Protein AF-Q3YN47-F1 (afdb_monomer)

pLDDT: mean 75.2, std 10.5, range [46.72, 88.94]

Solvent-accessible surface area (backbone atoms only — not comparable to full-atom values): 7212 Å² total; per-residue (Å²): 116,72,66,58,57,52,47,64,76,66,53,68,48,75,75,52,50,56,53,50,50,54,52,50,54,52,51,52,51,51,51,51,51,54,50,50,55,50,50,54,43,54,52,38,67,75,34,54,67,61,41,50,52,52,47,49,52,35,69,75,67,33,59,68,55,53,52,51,51,51,50,50,52,51,44,51,52,47,51,52,49,51,51,55,49,35,74,76,52,42,85,66,36,76,79,33,68,68,51,50,48,50,53,51,49,47,50,51,51,51,46,41,58,74,74,41,40,66,61,56,50,53,50,47,40,64,63,70,72,106

Organism: Bacillus thuringiensis subsp. kurstaki (NCBI:txid29339)

Foldseek 3Di:
DVVVVVCVVPPPDPVNVVVVVVVVVVVVVVVVVVVVLVVLQVVCVVVVVVLVVVVVCCVVCPVLNVLVVVLVVLLVVLVVVLVVQCVVPPPVCVPPPVNVVSVVVNVVSCCCSPVPVVVVSVVCCVRRVD

Mean predicted aligned error: 13.12 Å

Structure (mmCIF, N/CA/C/O backbone):
data_AF-Q3YN47-F1
#
_entry.id   AF-Q3YN47-F1
#
loop_
_atom_site.group_PDB
_atom_site.id
_atom_site.type_symbol
_atom_site.label_atom_id
_atom_site.label_alt_id
_atom_site.label_comp_id
_atom_site.label_asym_id
_atom_site.label_entity_id
_atom_site.label_seq_id
_atom_site.pdbx_PDB_ins_code
_atom_site.Cartn_x
_atom_site.Cartn_y
_atom_site.Cartn_z
_atom_site.occupancy
_atom_site.B_iso_or_equiv
_atom_site.auth_seq_id
_atom_site.auth_comp_id
_atom_site.auth_asym_id
_atom_site.auth_atom_id
_atom_site.pdbx_PDB_model_num
ATOM 1 N N . MET A 1 1 ? -5.596 54.282 20.961 1.00 46.72 1 MET A N 1
ATOM 2 C CA . MET A 1 1 ? -6.586 54.304 19.856 1.00 46.72 1 MET A CA 1
ATOM 3 C C . MET A 1 1 ? -6.081 53.709 18.535 1.00 46.72 1 MET A C 1
ATOM 5 O O . MET A 1 1 ? -6.839 52.977 17.911 1.00 46.72 1 MET A O 1
ATOM 9 N N . LEU A 1 2 ? -4.841 53.964 18.083 1.00 48.16 2 LEU A N 1
ATOM 10 C CA . LEU A 1 2 ? -4.330 53.381 16.822 1.00 48.16 2 LEU A CA 1
ATOM 11 C C . LEU A 1 2 ? -4.095 51.854 16.890 1.00 48.16 2 LEU A C 1
ATOM 13 O O . LEU A 1 2 ? -4.289 51.153 15.898 1.00 48.16 2 LEU A O 1
ATOM 17 N N . SER A 1 3 ? -3.733 51.331 18.067 1.00 56.59 3 SER A N 1
ATOM 18 C CA . SER A 1 3 ? -3.451 49.903 18.281 1.00 56.59 3 SER A CA 1
ATOM 19 C C . SER A 1 3 ? -4.691 49.008 18.163 1.00 56.59 3 SER A C 1
ATOM 21 O O . SER A 1 3 ? -4.597 47.907 17.629 1.00 56.59 3 SER A O 1
ATOM 23 N N . GLU A 1 4 ? -5.870 49.480 18.581 1.00 54.31 4 GLU A N 1
ATOM 24 C CA . GLU A 1 4 ? -7.124 48.716 18.486 1.00 54.31 4 GLU A CA 1
ATOM 25 C C . GLU A 1 4 ? -7.654 48.628 17.053 1.00 54.31 4 GLU A C 1
ATOM 27 O O . GLU A 1 4 ? -8.151 47.579 16.647 1.00 54.31 4 GLU A O 1
ATOM 32 N N . ARG A 1 5 ? -7.494 49.690 16.249 1.00 54.97 5 ARG A N 1
ATOM 33 C CA . ARG A 1 5 ? -7.880 49.674 14.826 1.00 54.97 5 ARG A CA 1
ATOM 34 C C . ARG A 1 5 ? -6.989 48.743 14.002 1.00 54.97 5 ARG A C 1
ATOM 36 O O . ARG A 1 5 ? -7.494 48.053 13.120 1.00 54.97 5 ARG A O 1
ATOM 43 N N . LEU A 1 6 ? -5.692 48.678 14.314 1.00 53.47 6 LEU A N 1
ATOM 44 C CA . LEU A 1 6 ? -4.771 47.722 13.692 1.00 53.47 6 LEU A CA 1
ATOM 45 C C . LEU A 1 6 ? -5.080 46.284 14.121 1.00 53.47 6 LEU A C 1
ATOM 47 O O . LEU A 1 6 ? -5.143 45.405 13.265 1.00 53.47 6 LEU A O 1
ATOM 51 N N . LYS A 1 7 ? -5.388 46.052 15.405 1.00 52.12 7 LYS A N 1
ATOM 52 C CA . LYS A 1 7 ? -5.863 44.744 15.879 1.00 52.12 7 LYS A CA 1
ATOM 53 C C . LYS A 1 7 ? -7.115 44.303 15.120 1.00 52.12 7 LYS A C 1
ATOM 55 O O . LYS A 1 7 ? -7.141 43.193 14.623 1.00 52.12 7 LYS A O 1
ATOM 60 N N . LYS A 1 8 ? -8.113 45.172 14.941 1.00 53.09 8 LYS A N 1
ATOM 61 C CA . LYS A 1 8 ? -9.365 44.827 14.241 1.00 53.09 8 LYS A CA 1
ATOM 62 C C . LYS A 1 8 ? -9.191 44.575 12.735 1.00 53.09 8 LYS A C 1
ATOM 64 O O . LYS A 1 8 ? -9.929 43.773 12.180 1.00 53.09 8 LYS A O 1
ATOM 69 N N . LYS A 1 9 ? -8.218 45.227 12.080 1.00 52.03 9 LYS A N 1
ATOM 70 C CA . LYS A 1 9 ? -7.935 45.057 10.639 1.00 52.03 9 LYS A CA 1
ATOM 71 C C . LYS A 1 9 ? -7.132 43.784 10.328 1.00 52.03 9 LYS A C 1
ATOM 73 O O . LYS A 1 9 ? -7.253 43.256 9.229 1.00 52.03 9 LYS A O 1
ATOM 78 N N . TYR A 1 10 ? -6.347 43.296 11.293 1.00 52.34 10 TYR A N 1
ATOM 79 C CA . TYR A 1 10 ? -5.530 42.078 11.178 1.00 52.34 10 TYR A CA 1
ATOM 80 C C . TYR A 1 10 ? -6.021 40.909 12.044 1.00 52.34 10 TYR A C 1
ATOM 82 O O . TYR A 1 10 ? -5.417 39.836 12.017 1.00 52.34 10 TYR A O 1
ATOM 90 N N . PHE A 1 11 ? -7.111 41.074 12.802 1.00 49.75 11 PHE A N 1
ATOM 91 C CA . PHE A 1 11 ? -7.802 39.961 13.444 1.00 49.75 11 PHE A CA 1
ATOM 92 C C . PHE A 1 11 ? -8.512 39.164 12.353 1.00 49.75 11 PHE A C 1
ATOM 94 O O . PHE A 1 11 ? -9.683 39.357 12.045 1.00 49.75 11 PHE A O 1
ATOM 101 N N . ILE A 1 12 ? -7.736 38.264 11.755 1.00 53.62 12 ILE A N 1
ATOM 102 C CA . ILE A 1 12 ? -8.200 37.021 11.161 1.00 53.62 12 ILE A CA 1
ATOM 103 C C . ILE A 1 12 ? -9.161 36.425 12.195 1.00 53.62 12 ILE A C 1
ATOM 105 O O . ILE A 1 12 ? -8.711 35.955 13.246 1.00 53.62 12 ILE A O 1
ATOM 109 N N . GLY A 1 13 ? -10.469 36.572 11.950 1.00 50.25 13 GLY A N 1
ATOM 110 C CA . GLY A 1 13 ? -11.521 36.050 12.821 1.00 50.25 13 GLY A CA 1
ATOM 111 C C . GLY A 1 13 ? -11.252 34.582 13.133 1.00 50.25 13 GLY A C 1
ATOM 112 O O . GLY A 1 13 ? -10.606 33.898 12.336 1.00 50.25 13 GLY A O 1
ATOM 113 N N . GLU A 1 14 ? -11.689 34.099 14.295 1.00 53.94 14 GLU A N 1
ATOM 114 C CA . GLU A 1 14 ? -11.437 32.713 14.719 1.00 53.94 14 GLU A CA 1
ATOM 115 C C . GLU A 1 14 ? -11.821 31.688 13.632 1.00 53.94 14 GLU A C 1
ATOM 117 O O . GLU A 1 14 ? -11.086 30.726 13.424 1.00 53.94 14 GLU A O 1
ATOM 122 N N . GLU A 1 15 ? -12.829 31.985 12.806 1.00 51.94 15 GLU A N 1
ATOM 123 C CA . GLU A 1 15 ? -13.224 31.182 11.635 1.00 51.94 15 GLU A CA 1
ATOM 124 C C . GLU A 1 15 ? -12.166 31.087 10.512 1.00 51.94 15 GLU A C 1
ATOM 126 O O . GLU A 1 15 ? -12.046 30.057 9.841 1.00 51.94 15 GLU A O 1
ATOM 131 N N . ASN A 1 16 ? -11.349 32.126 10.299 1.00 54.75 16 ASN A N 1
ATOM 132 C CA . ASN A 1 16 ? -10.278 32.093 9.296 1.00 54.75 16 ASN A CA 1
ATOM 133 C C . ASN A 1 16 ? -9.011 31.389 9.808 1.00 54.75 16 ASN A C 1
ATOM 135 O O . ASN A 1 16 ? -8.204 30.912 9.009 1.00 54.75 16 ASN A O 1
ATOM 139 N N . LYS A 1 17 ? -8.806 31.310 11.129 1.00 58.66 17 LYS A N 1
ATOM 140 C CA . LYS A 1 17 ? -7.657 30.589 11.699 1.00 58.66 17 LYS A CA 1
ATOM 141 C C . LYS A 1 17 ? -7.800 29.086 11.521 1.00 58.66 17 LYS A C 1
ATOM 143 O O . LYS A 1 17 ? -6.820 28.441 11.153 1.00 58.66 17 LYS A O 1
ATOM 148 N N . ASP A 1 18 ? -8.999 28.547 11.716 1.00 60.56 18 ASP A N 1
ATOM 149 C CA . ASP A 1 18 ? -9.261 27.118 11.538 1.00 60.56 18 ASP A CA 1
ATOM 150 C C . ASP A 1 18 ? -9.161 26.691 10.073 1.00 60.56 18 ASP A C 1
ATOM 152 O O . ASP A 1 18 ? -8.558 25.660 9.762 1.00 60.56 18 ASP A O 1
ATOM 156 N N . SER A 1 19 ? -9.655 27.510 9.144 1.00 60.72 19 SER A N 1
ATOM 157 C CA . SER A 1 19 ? -9.500 27.248 7.709 1.00 60.72 19 SER A CA 1
ATOM 158 C C . SER A 1 19 ? -8.041 27.370 7.246 1.00 60.72 19 SER A C 1
ATOM 160 O O . SER A 1 19 ? -7.568 26.499 6.510 1.00 60.72 19 SER A O 1
ATOM 162 N N . LEU A 1 20 ? -7.272 28.348 7.744 1.00 65.69 20 LEU A N 1
ATOM 163 C CA . LEU A 1 20 ? -5.823 28.431 7.503 1.00 65.69 20 LEU A CA 1
ATOM 164 C C . LEU A 1 20 ? -5.053 27.243 8.106 1.00 65.69 20 LEU A C 1
ATOM 166 O O . LEU A 1 20 ? -4.160 26.699 7.455 1.00 65.69 20 LEU A O 1
ATOM 170 N N . LEU A 1 21 ? -5.418 26.783 9.306 1.00 69.06 21 LEU A N 1
ATOM 171 C CA . LEU A 1 21 ? -4.842 25.590 9.942 1.00 69.06 21 LEU A CA 1
ATOM 172 C C . LEU A 1 21 ? -5.137 24.312 9.148 1.00 69.06 21 LEU A C 1
ATOM 174 O O . LEU A 1 21 ? -4.265 23.450 9.012 1.00 69.06 21 LEU A O 1
ATOM 178 N N . LEU A 1 22 ? -6.347 24.182 8.599 1.00 71.19 22 LEU A N 1
ATOM 179 C CA . LEU A 1 22 ? -6.728 23.060 7.740 1.00 71.19 22 LEU A CA 1
ATOM 180 C C . LEU A 1 22 ? -5.929 23.049 6.432 1.00 71.19 22 LEU A C 1
ATOM 182 O O . LEU A 1 22 ? -5.453 21.987 6.020 1.00 71.19 22 LEU A O 1
ATOM 186 N N . ILE A 1 23 ? -5.734 24.211 5.805 1.00 73.25 23 ILE A N 1
ATOM 187 C CA . ILE A 1 23 ? -4.904 24.353 4.601 1.00 73.25 23 ILE A CA 1
ATOM 188 C C . ILE A 1 23 ? -3.440 24.031 4.924 1.00 73.25 23 ILE A C 1
ATOM 190 O O . ILE A 1 23 ? -2.825 23.220 4.230 1.00 73.25 23 ILE A O 1
ATOM 194 N N . GLY A 1 24 ? -2.906 24.566 6.025 1.00 71.62 24 GLY A N 1
ATOM 195 C CA . GLY A 1 24 ? -1.550 24.277 6.493 1.00 71.62 24 GLY A CA 1
ATOM 196 C C . GLY A 1 24 ? -1.314 22.783 6.728 1.00 71.62 24 GLY A C 1
ATOM 197 O O . GLY A 1 24 ? -0.321 22.234 6.255 1.00 71.62 24 GLY A O 1
ATOM 198 N N . LYS A 1 25 ? -2.264 22.078 7.360 1.00 76.50 25 LYS A N 1
ATOM 199 C CA . LYS A 1 25 ? -2.201 20.614 7.534 1.00 76.50 25 LYS A CA 1
ATOM 200 C C . LYS A 1 25 ? -2.184 19.856 6.204 1.00 76.50 25 LYS A C 1
ATOM 202 O O . LYS A 1 25 ? -1.495 18.841 6.103 1.00 76.50 25 LYS A O 1
ATOM 207 N N . ARG A 1 26 ? -2.924 20.312 5.186 1.00 74.19 26 ARG A N 1
ATOM 208 C CA . ARG A 1 26 ? -2.912 19.694 3.845 1.00 74.19 26 ARG A CA 1
ATOM 209 C C . ARG A 1 26 ? -1.566 19.891 3.149 1.00 74.19 26 ARG A C 1
ATOM 211 O O . ARG A 1 26 ? -1.029 18.930 2.606 1.00 74.19 26 ARG A O 1
ATOM 218 N N . ILE A 1 27 ? -0.996 21.093 3.228 1.00 78.25 27 ILE A N 1
ATOM 219 C CA . ILE A 1 27 ? 0.324 21.400 2.660 1.00 78.25 27 ILE A CA 1
ATOM 220 C C . ILE A 1 27 ? 1.414 20.589 3.365 1.00 78.25 27 ILE A C 1
ATOM 222 O O . ILE A 1 27 ? 2.251 19.985 2.701 1.00 78.25 27 ILE A O 1
ATOM 226 N N . LEU A 1 28 ? 1.371 20.492 4.697 1.00 77.94 28 LEU A N 1
ATOM 227 C CA . LEU A 1 28 ? 2.341 19.709 5.463 1.00 77.94 28 LEU A CA 1
ATOM 228 C C . LEU A 1 28 ? 2.319 18.226 5.061 1.00 77.94 28 LEU A C 1
ATOM 230 O O . LEU A 1 28 ? 3.374 17.623 4.885 1.00 77.94 28 LEU A O 1
ATOM 234 N N . LYS A 1 29 ? 1.124 17.651 4.852 1.00 76.38 29 LYS A N 1
ATOM 235 C CA . LYS A 1 29 ? 0.977 16.282 4.331 1.00 76.38 29 LYS A CA 1
ATOM 236 C C . LYS A 1 29 ? 1.609 16.129 2.949 1.00 76.38 29 LYS A C 1
ATOM 238 O O . LYS A 1 29 ? 2.326 15.159 2.727 1.00 76.38 29 LYS A O 1
ATOM 243 N N . ALA A 1 30 ? 1.380 17.082 2.045 1.00 73.81 30 ALA A N 1
ATOM 244 C CA . ALA A 1 30 ? 1.983 17.059 0.714 1.00 73.81 30 ALA A CA 1
ATOM 245 C C . ALA A 1 30 ? 3.518 17.133 0.784 1.00 73.81 30 ALA A C 1
ATOM 247 O O . ALA A 1 30 ? 4.197 16.335 0.143 1.00 73.81 30 ALA A O 1
ATOM 248 N N . ILE A 1 31 ? 4.070 18.018 1.621 1.00 80.62 31 ILE A N 1
ATOM 249 C CA . ILE A 1 31 ? 5.520 18.123 1.847 1.00 80.62 31 ILE A CA 1
ATOM 250 C C . ILE A 1 31 ? 6.082 16.802 2.379 1.00 80.62 31 ILE A C 1
ATOM 252 O O . ILE A 1 31 ? 7.123 16.350 1.908 1.00 80.62 31 ILE A O 1
ATOM 256 N N . PHE A 1 32 ? 5.387 16.155 3.318 1.00 80.31 32 PHE A N 1
ATOM 257 C CA . PHE A 1 32 ? 5.824 14.878 3.878 1.00 80.31 32 PHE A CA 1
ATOM 258 C C . PHE A 1 32 ? 5.887 13.776 2.814 1.00 80.31 32 PHE A C 1
ATOM 260 O O . PHE A 1 32 ? 6.867 13.038 2.758 1.00 80.31 32 PHE A O 1
ATOM 267 N N . ILE A 1 33 ? 4.888 13.707 1.928 1.00 79.06 33 ILE A N 1
ATOM 268 C CA . ILE A 1 33 ? 4.873 12.766 0.798 1.00 79.06 33 ILE A CA 1
ATOM 269 C C . ILE A 1 33 ? 6.049 13.048 -0.144 1.00 79.06 33 ILE A C 1
ATOM 271 O O . ILE A 1 33 ? 6.778 12.129 -0.508 1.00 79.06 33 ILE A O 1
ATOM 275 N N . VAL A 1 34 ? 6.286 14.315 -0.499 1.00 77.81 34 VAL A N 1
ATOM 276 C CA . VAL A 1 34 ? 7.400 14.702 -1.380 1.00 77.81 34 VAL A CA 1
ATOM 277 C C . VAL A 1 34 ? 8.752 14.341 -0.760 1.00 77.81 34 VAL A C 1
ATOM 279 O O . VAL A 1 34 ? 9.616 13.796 -1.447 1.00 77.81 34 VAL A O 1
ATOM 282 N N . LEU A 1 35 ? 8.940 14.610 0.535 1.00 78.81 35 LEU A N 1
ATOM 283 C CA . LEU A 1 35 ? 10.159 14.247 1.259 1.00 78.81 35 LE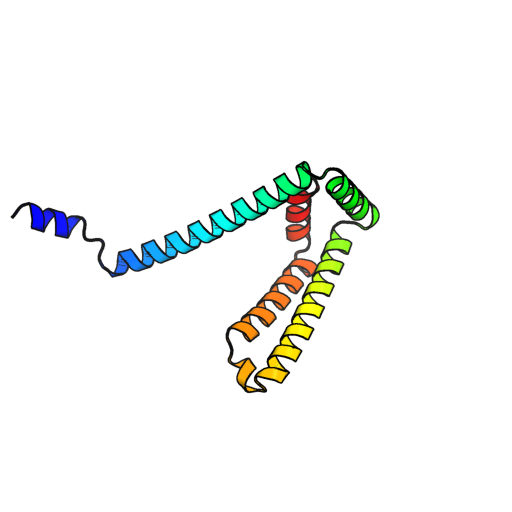U A CA 1
ATOM 284 C C . LEU A 1 35 ? 10.343 12.732 1.341 1.00 78.81 35 LEU A C 1
ATOM 286 O O . LEU A 1 35 ? 11.457 12.256 1.147 1.00 78.81 35 LEU A O 1
ATOM 290 N N . PHE A 1 36 ? 9.268 11.977 1.566 1.00 79.06 36 PHE A N 1
ATOM 291 C CA . PHE A 1 36 ? 9.308 10.518 1.601 1.00 79.06 36 PHE A CA 1
ATOM 292 C C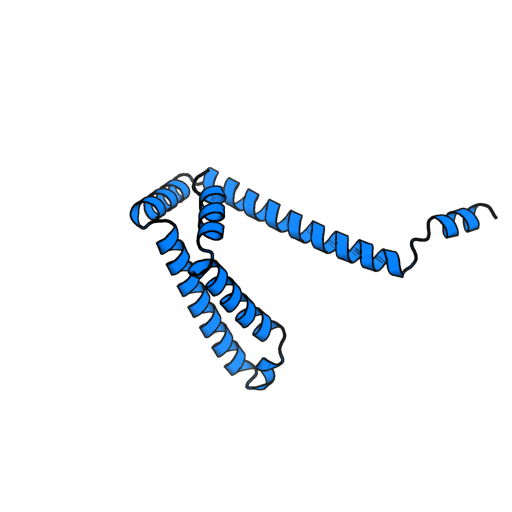 . PHE A 1 36 ? 9.734 9.928 0.251 1.00 79.06 36 PHE A C 1
ATOM 294 O O . PHE A 1 36 ? 10.659 9.119 0.196 1.00 79.06 36 PHE A O 1
ATOM 301 N N . VAL A 1 37 ? 9.138 10.398 -0.851 1.00 78.75 37 VAL A N 1
ATOM 302 C CA . VAL A 1 37 ? 9.511 9.980 -2.214 1.00 78.75 37 VAL A CA 1
ATOM 303 C C . VAL A 1 37 ? 10.966 10.346 -2.522 1.00 78.75 37 VAL A C 1
ATOM 305 O O . VAL A 1 37 ? 11.717 9.518 -3.038 1.00 78.75 37 VAL A O 1
ATOM 308 N N . LYS A 1 38 ? 11.409 11.558 -2.156 1.00 79.38 38 LYS A N 1
ATOM 309 C CA . LYS A 1 38 ? 12.820 11.957 -2.294 1.00 79.38 38 LYS A CA 1
ATOM 310 C C . LYS A 1 38 ? 13.755 11.072 -1.470 1.00 79.38 38 LYS A C 1
ATOM 312 O O . LYS A 1 38 ? 14.808 10.692 -1.972 1.00 79.38 38 LYS A O 1
ATOM 317 N N . GLY A 1 39 ? 13.381 10.744 -0.235 1.00 81.12 39 GLY A N 1
ATOM 318 C CA . GLY A 1 39 ? 14.157 9.877 0.650 1.00 81.12 39 GLY A CA 1
ATOM 319 C C . GLY A 1 39 ? 14.339 8.479 0.064 1.00 81.12 39 GLY A C 1
ATOM 320 O O . GLY A 1 39 ? 15.466 7.997 -0.015 1.00 81.12 39 GLY A O 1
ATOM 321 N N . LEU A 1 40 ? 13.254 7.880 -0.437 1.00 78.69 40 LEU A N 1
ATOM 322 C CA . LEU A 1 40 ? 13.290 6.614 -1.175 1.00 78.69 40 LEU A CA 1
ATOM 323 C C . LEU A 1 40 ? 14.237 6.680 -2.377 1.00 78.69 40 LEU A C 1
ATOM 325 O O . LEU A 1 40 ? 15.060 5.786 -2.562 1.00 78.69 40 LEU A O 1
ATOM 329 N N . ARG A 1 41 ? 14.180 7.765 -3.158 1.00 73.94 41 ARG A N 1
ATOM 330 C CA . ARG A 1 41 ? 15.060 7.947 -4.319 1.00 73.94 41 ARG A CA 1
ATOM 331 C C . ARG A 1 41 ? 16.535 8.017 -3.922 1.00 73.94 41 ARG A C 1
ATOM 333 O O . ARG A 1 41 ? 17.361 7.344 -4.527 1.00 73.94 41 ARG A O 1
ATOM 340 N N . VAL A 1 42 ? 16.870 8.796 -2.893 1.00 80.25 42 VAL A N 1
ATOM 341 C CA . VAL A 1 42 ? 18.250 8.902 -2.386 1.00 80.25 42 VAL A CA 1
ATOM 342 C C . VAL A 1 42 ? 18.736 7.561 -1.834 1.00 80.25 42 VAL A C 1
ATOM 344 O O . VAL A 1 42 ? 19.879 7.180 -2.076 1.00 80.25 42 VAL A O 1
ATOM 347 N N . PHE A 1 43 ? 17.874 6.821 -1.137 1.00 78.62 43 PHE A N 1
ATOM 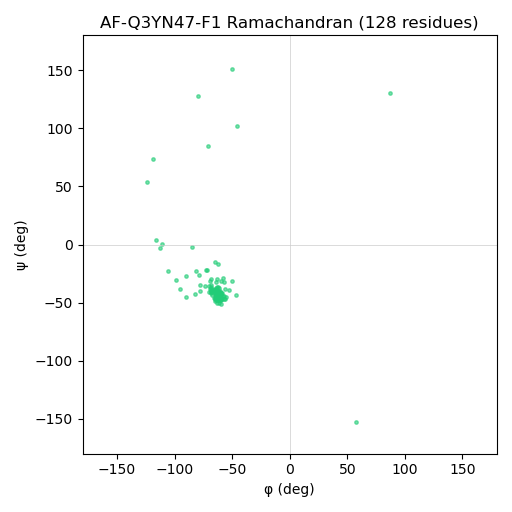348 C CA . PHE A 1 43 ? 18.195 5.490 -0.627 1.00 78.62 43 PHE A CA 1
ATOM 349 C C . PHE A 1 43 ? 18.511 4.492 -1.751 1.00 78.62 43 PHE A C 1
ATOM 351 O O . PHE A 1 43 ? 19.486 3.749 -1.643 1.00 78.62 43 PHE A O 1
ATOM 358 N N . LEU A 1 44 ? 17.730 4.510 -2.836 1.00 69.31 44 LEU A N 1
ATOM 359 C CA . LEU A 1 44 ? 17.957 3.675 -4.019 1.00 69.31 44 LEU A CA 1
ATOM 360 C C . LEU A 1 44 ? 19.238 4.065 -4.768 1.00 69.31 44 LEU A C 1
ATOM 362 O O . LEU A 1 44 ? 19.981 3.186 -5.185 1.00 69.31 44 LEU A O 1
ATOM 366 N N . ILE A 1 45 ? 19.535 5.363 -4.901 1.00 72.69 45 ILE A N 1
ATOM 367 C CA . ILE A 1 45 ? 20.785 5.838 -5.524 1.00 72.69 45 ILE A CA 1
ATOM 368 C C . ILE A 1 45 ? 22.005 5.405 -4.703 1.00 72.69 45 ILE A C 1
ATOM 370 O O . ILE A 1 45 ? 23.022 5.020 -5.265 1.00 72.69 45 ILE A O 1
ATOM 374 N N . LYS A 1 46 ? 21.910 5.444 -3.369 1.00 76.94 46 LYS A N 1
ATOM 375 C CA . LYS A 1 46 ? 23.010 5.045 -2.483 1.00 76.94 46 LYS A CA 1
ATOM 376 C C . LYS A 1 46 ? 23.249 3.528 -2.468 1.00 76.94 46 LYS A C 1
ATOM 378 O O . LYS A 1 46 ? 24.342 3.100 -2.116 1.00 76.94 46 LYS A O 1
ATOM 383 N N . ASN A 1 47 ? 22.247 2.727 -2.836 1.00 78.19 47 ASN A N 1
ATOM 384 C CA . ASN A 1 47 ? 22.314 1.267 -2.869 1.00 78.19 47 ASN A CA 1
ATOM 385 C C . ASN A 1 47 ? 22.082 0.748 -4.294 1.00 78.19 47 ASN A C 1
ATOM 387 O O . ASN A 1 47 ? 21.027 0.187 -4.598 1.00 78.19 47 ASN A O 1
ATOM 391 N N . GLU A 1 48 ? 23.082 0.912 -5.162 1.00 71.12 48 GLU A N 1
ATOM 392 C CA . GLU A 1 48 ? 22.999 0.511 -6.574 1.00 71.12 48 GLU A CA 1
ATOM 393 C C . GLU A 1 48 ? 22.660 -0.973 -6.771 1.00 71.12 48 GLU A C 1
ATOM 395 O O . GLU A 1 48 ? 21.923 -1.299 -7.697 1.00 71.12 48 GLU A O 1
ATOM 400 N N . ASN A 1 49 ? 23.096 -1.861 -5.869 1.00 74.62 49 ASN A N 1
ATOM 401 C CA . ASN A 1 49 ? 22.730 -3.281 -5.918 1.00 74.62 49 ASN A CA 1
ATOM 402 C C . ASN A 1 49 ? 21.211 -3.480 -5.812 1.00 74.62 49 ASN A C 1
ATOM 404 O O . ASN A 1 49 ? 20.617 -4.137 -6.656 1.00 74.62 49 ASN A O 1
ATOM 408 N N . ILE A 1 50 ? 20.561 -2.819 -4.848 1.00 72.38 50 ILE A N 1
ATOM 409 C CA . ILE A 1 50 ? 19.104 -2.899 -4.661 1.00 72.38 50 ILE A CA 1
ATOM 410 C C . ILE A 1 50 ? 18.377 -2.288 -5.864 1.00 72.38 50 ILE A C 1
ATOM 412 O O . ILE A 1 50 ? 17.357 -2.810 -6.306 1.00 72.38 50 ILE A O 1
ATOM 416 N N . LYS A 1 51 ? 18.901 -1.190 -6.422 1.00 72.81 51 LYS A N 1
ATOM 417 C CA . LYS A 1 51 ? 18.343 -0.577 -7.633 1.00 72.81 51 LYS A CA 1
ATOM 418 C C . LYS A 1 51 ? 18.408 -1.536 -8.825 1.00 72.81 51 LYS A C 1
ATOM 420 O O . LYS A 1 51 ? 17.417 -1.665 -9.541 1.00 72.81 51 LYS A O 1
ATOM 425 N N . ASN A 1 52 ? 19.543 -2.202 -9.026 1.00 73.81 52 ASN A N 1
ATOM 426 C CA . ASN A 1 52 ? 19.737 -3.148 -10.121 1.00 73.81 52 ASN A CA 1
ATOM 427 C C . ASN A 1 52 ? 18.882 -4.405 -9.943 1.00 73.81 52 ASN A C 1
ATOM 429 O O . ASN A 1 52 ? 18.248 -4.822 -10.907 1.00 73.81 52 ASN A O 1
ATOM 433 N N . ASP A 1 53 ? 18.771 -4.936 -8.724 1.00 76.00 53 ASP A N 1
ATOM 434 C CA . ASP A 1 53 ? 17.906 -6.081 -8.420 1.00 76.00 53 ASP A CA 1
ATOM 435 C C . ASP A 1 53 ? 16.430 -5.751 -8.676 1.00 76.00 53 ASP A C 1
ATOM 437 O O . ASP A 1 53 ? 15.715 -6.519 -9.320 1.00 76.00 53 ASP A O 1
ATOM 441 N N . ILE A 1 54 ? 15.970 -4.572 -8.240 1.00 73.00 54 ILE A N 1
ATOM 442 C CA . ILE A 1 54 ? 14.602 -4.105 -8.496 1.00 73.00 54 ILE A CA 1
ATOM 443 C C . ILE A 1 54 ? 14.375 -3.902 -9.995 1.00 73.00 54 ILE A C 1
ATOM 445 O O . ILE A 1 54 ? 13.346 -4.324 -10.517 1.00 73.00 54 ILE A O 1
ATOM 449 N N . HIS A 1 55 ? 15.312 -3.271 -10.704 1.00 72.94 55 HIS A N 1
ATOM 450 C CA . HIS A 1 55 ? 15.180 -3.036 -12.140 1.00 72.94 55 HIS A CA 1
ATOM 451 C C . HIS A 1 55 ? 15.156 -4.350 -12.929 1.00 72.94 55 HIS A C 1
ATOM 453 O O . HIS A 1 55 ? 14.325 -4.515 -13.820 1.00 72.94 55 HIS A O 1
ATOM 459 N N . TYR A 1 56 ? 16.026 -5.298 -12.578 1.00 73.50 56 TYR A N 1
ATOM 460 C CA . TYR A 1 56 ? 16.076 -6.630 -13.171 1.00 73.50 56 TYR A CA 1
ATOM 461 C C . TYR A 1 56 ? 14.767 -7.390 -12.924 1.00 73.50 56 TYR A C 1
ATOM 463 O O . TYR A 1 56 ? 14.115 -7.821 -13.873 1.00 73.50 56 TYR A O 1
ATOM 471 N N . PHE A 1 57 ? 14.299 -7.432 -11.673 1.00 70.69 57 PHE A N 1
ATOM 472 C CA . PHE A 1 57 ? 13.043 -8.085 -11.303 1.00 70.69 57 PHE A CA 1
ATOM 473 C C . PHE A 1 57 ? 11.826 -7.470 -12.010 1.00 70.69 57 PHE A C 1
ATOM 475 O O . PHE A 1 57 ? 10.962 -8.181 -12.525 1.00 70.69 57 PHE A O 1
ATOM 482 N N . ILE A 1 58 ? 11.764 -6.137 -12.087 1.00 73.81 58 ILE A N 1
ATOM 483 C CA . ILE A 1 58 ? 10.703 -5.423 -12.802 1.00 73.81 58 ILE A CA 1
ATOM 484 C C . ILE A 1 58 ? 10.771 -5.691 -14.312 1.00 73.81 58 ILE A C 1
ATOM 486 O O . ILE A 1 58 ? 9.722 -5.817 -14.948 1.00 73.81 58 ILE A O 1
ATOM 490 N N . SER A 1 59 ? 11.971 -5.765 -14.891 1.00 73.12 59 SER A N 1
ATOM 491 C CA . SER A 1 59 ? 12.167 -6.023 -16.320 1.00 73.12 59 SER A CA 1
ATOM 492 C C . SER A 1 59 ? 11.806 -7.457 -16.709 1.00 73.12 59 SER A C 1
ATOM 494 O O . SER A 1 59 ? 11.290 -7.668 -17.803 1.00 73.12 59 SER A O 1
ATOM 496 N N . GLU A 1 60 ? 12.063 -8.431 -15.838 1.00 76.69 60 GLU A N 1
ATOM 497 C CA . GLU A 1 60 ? 11.816 -9.851 -16.107 1.00 76.69 60 GLU A CA 1
ATOM 498 C C . GLU A 1 60 ? 10.351 -10.246 -15.860 1.00 76.69 60 GLU A C 1
ATOM 500 O O . GLU A 1 60 ? 9.737 -10.946 -16.664 1.00 76.69 60 GLU A O 1
ATOM 505 N N . VAL A 1 61 ? 9.749 -9.754 -14.773 1.00 75.88 61 VAL A N 1
ATOM 506 C CA . VAL A 1 61 ? 8.375 -10.110 -14.376 1.00 75.88 61 VAL A CA 1
ATOM 507 C C . VAL A 1 61 ? 7.334 -9.163 -14.992 1.00 75.88 61 VAL A C 1
ATOM 509 O O . VAL A 1 61 ? 6.192 -9.560 -15.244 1.00 75.88 61 VAL A O 1
ATOM 512 N N . GLY A 1 62 ? 7.725 -7.921 -15.279 1.00 78.00 62 GLY A N 1
ATOM 513 C CA . GLY A 1 62 ? 6.851 -6.844 -15.731 1.00 78.00 62 GLY A CA 1
ATOM 514 C C . GLY A 1 62 ? 6.226 -6.074 -14.563 1.00 78.00 62 GLY A C 1
ATOM 515 O O . GLY A 1 62 ? 5.615 -6.661 -13.667 1.00 78.00 62 GLY A O 1
ATOM 516 N N . VAL A 1 63 ? 6.328 -4.737 -14.609 1.00 77.19 63 VAL A N 1
ATOM 517 C CA . VAL A 1 63 ? 5.840 -3.794 -13.573 1.00 77.19 63 VAL A CA 1
ATOM 518 C C . VAL A 1 63 ? 4.415 -4.128 -13.116 1.00 77.19 63 VAL A C 1
ATOM 520 O O . VAL A 1 63 ? 4.124 -4.138 -11.925 1.00 77.19 63 VAL A O 1
ATOM 523 N N . GLU A 1 64 ? 3.526 -4.437 -14.057 1.00 76.50 64 GLU A N 1
ATOM 524 C CA . GLU A 1 64 ? 2.115 -4.706 -13.776 1.00 76.50 64 GLU A CA 1
ATOM 525 C C . GLU A 1 64 ? 1.910 -5.953 -12.902 1.00 76.50 64 GLU A C 1
ATOM 527 O O . GLU A 1 64 ? 1.130 -5.924 -11.950 1.00 76.50 64 GLU A O 1
ATOM 532 N N . LYS A 1 65 ? 2.635 -7.044 -13.182 1.00 80.62 65 LYS A N 1
ATOM 533 C CA . LYS A 1 65 ? 2.541 -8.278 -12.390 1.00 80.62 65 LYS A CA 1
ATOM 534 C C . LYS A 1 65 ? 3.114 -8.078 -10.991 1.00 80.62 65 LYS A C 1
ATOM 536 O O . LYS A 1 65 ? 2.533 -8.569 -10.027 1.00 80.62 65 LYS A O 1
ATOM 541 N N . VAL A 1 66 ? 4.201 -7.316 -10.874 1.00 81.12 66 VAL A N 1
ATOM 542 C CA . VAL A 1 66 ? 4.798 -6.958 -9.580 1.00 81.12 66 VAL A CA 1
ATOM 543 C C . VAL A 1 66 ? 3.820 -6.131 -8.743 1.00 81.12 66 VAL A C 1
ATOM 545 O O . VAL A 1 66 ? 3.606 -6.434 -7.572 1.00 81.12 66 VAL A O 1
ATOM 548 N N . LEU A 1 67 ? 3.161 -5.138 -9.343 1.00 80.88 67 LEU A N 1
ATOM 549 C CA . LEU A 1 67 ? 2.155 -4.318 -8.663 1.00 80.88 67 LEU A CA 1
ATOM 550 C C . LEU A 1 67 ? 0.941 -5.137 -8.214 1.00 80.88 67 LEU A C 1
ATOM 552 O O . LEU A 1 67 ? 0.511 -5.009 -7.069 1.00 80.88 67 LEU A O 1
ATOM 556 N N . LYS A 1 68 ? 0.427 -6.023 -9.074 1.00 82.94 68 LYS A N 1
ATOM 557 C CA . LYS A 1 68 ? -0.662 -6.948 -8.721 1.00 82.94 68 LYS A CA 1
ATOM 558 C C . LYS A 1 68 ? -0.268 -7.879 -7.576 1.00 82.94 68 LYS A C 1
ATOM 560 O O . LYS A 1 68 ? -1.064 -8.092 -6.664 1.00 82.94 68 LYS A O 1
ATOM 565 N N . PHE A 1 69 ? 0.964 -8.390 -7.585 1.00 83.75 69 PHE A N 1
ATOM 566 C CA . PHE A 1 69 ? 1.488 -9.222 -6.505 1.00 83.75 69 PHE A CA 1
ATOM 567 C C . PHE A 1 69 ? 1.576 -8.453 -5.180 1.00 83.75 69 PHE A C 1
ATOM 569 O O . PHE A 1 69 ? 1.100 -8.941 -4.158 1.00 83.75 69 PHE A O 1
ATOM 576 N N . ILE A 1 70 ? 2.119 -7.233 -5.197 1.00 83.69 70 ILE A N 1
ATOM 577 C CA . ILE A 1 70 ? 2.200 -6.365 -4.013 1.00 83.69 70 ILE A CA 1
ATOM 578 C C . ILE A 1 70 ? 0.801 -6.045 -3.471 1.00 83.69 70 ILE A C 1
ATOM 580 O O . ILE A 1 70 ? 0.570 -6.170 -2.270 1.00 83.69 70 ILE A O 1
ATOM 584 N N . SER A 1 71 ? -0.145 -5.695 -4.345 1.00 84.50 71 SER A N 1
ATOM 585 C CA . SER A 1 71 ? -1.540 -5.432 -3.967 1.00 84.50 71 SER A CA 1
ATOM 586 C C . SER A 1 71 ? -2.187 -6.643 -3.290 1.00 84.50 71 SER A C 1
ATOM 588 O O . SER A 1 71 ? -2.828 -6.517 -2.248 1.00 84.50 71 SER A O 1
ATOM 590 N N . LEU A 1 72 ? -1.941 -7.850 -3.807 1.00 85.44 72 LEU A N 1
ATOM 591 C CA . LEU A 1 72 ? -2.445 -9.084 -3.205 1.00 85.44 72 LEU A CA 1
ATOM 592 C C . LEU A 1 72 ? -1.861 -9.325 -1.802 1.00 85.44 72 LEU A C 1
ATOM 594 O O . LEU A 1 72 ? -2.596 -9.707 -0.890 1.00 85.44 72 LEU A O 1
ATOM 598 N N . GLN A 1 73 ? -0.571 -9.034 -1.598 1.00 84.44 73 GLN A N 1
ATOM 599 C CA . GLN A 1 73 ? 0.052 -9.081 -0.269 1.00 84.44 73 GLN A CA 1
ATOM 600 C C . GLN A 1 73 ? -0.575 -8.056 0.686 1.00 84.44 73 GLN A C 1
ATOM 602 O O . GLN A 1 73 ? -0.892 -8.396 1.825 1.00 84.44 73 GLN A O 1
ATOM 607 N N . PHE A 1 74 ? -0.823 -6.824 0.228 1.00 84.12 74 PHE A N 1
ATOM 608 C CA . PHE A 1 74 ? -1.514 -5.805 1.026 1.00 84.12 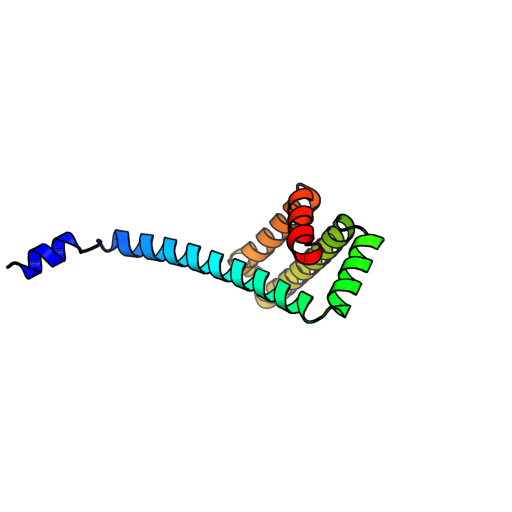74 PHE A CA 1
ATOM 609 C C . PHE A 1 74 ? -2.937 -6.218 1.395 1.00 84.12 74 PHE A C 1
ATOM 611 O O . PHE A 1 74 ? -3.361 -5.997 2.529 1.00 84.12 74 PHE A O 1
ATOM 618 N N . MET A 1 75 ? -3.664 -6.851 0.476 1.00 85.25 75 MET A N 1
ATOM 619 C CA . MET A 1 75 ? -5.007 -7.358 0.737 1.00 85.25 75 MET A CA 1
ATOM 620 C C . MET A 1 75 ? -4.985 -8.461 1.798 1.00 85.25 75 MET A C 1
ATOM 622 O O . MET A 1 75 ? -5.771 -8.416 2.744 1.00 85.25 75 MET A O 1
ATOM 626 N N . PHE A 1 76 ? -4.048 -9.406 1.695 1.00 87.12 76 PHE A N 1
ATOM 627 C CA . PHE A 1 76 ? -3.868 -10.451 2.700 1.00 87.12 76 PHE A CA 1
ATOM 628 C C . PHE A 1 76 ? -3.549 -9.856 4.077 1.00 87.12 76 PHE A C 1
ATOM 630 O O . PHE A 1 76 ? -4.185 -10.198 5.073 1.00 87.12 76 PHE A O 1
ATOM 637 N N . LEU A 1 77 ? -2.625 -8.897 4.130 1.00 87.88 77 LEU A N 1
ATOM 638 C CA . LEU A 1 77 ? -2.229 -8.213 5.361 1.00 87.88 77 LEU A CA 1
ATOM 639 C C . LEU A 1 77 ? -3.388 -7.399 5.957 1.00 87.88 77 LEU A C 1
ATOM 641 O O . LEU A 1 77 ? -3.586 -7.394 7.174 1.00 87.88 77 LEU A O 1
ATOM 645 N N . GLY A 1 78 ? -4.204 -6.780 5.103 1.00 86.19 78 GLY A N 1
ATOM 646 C CA . GLY A 1 78 ? -5.452 -6.121 5.474 1.00 86.19 78 GLY A CA 1
ATOM 647 C C . GLY A 1 78 ? -6.437 -7.091 6.123 1.00 86.19 78 GLY A C 1
ATOM 648 O O . GLY A 1 78 ? -6.895 -6.836 7.234 1.00 86.19 78 GLY A O 1
ATOM 649 N N . ILE A 1 79 ? -6.699 -8.240 5.492 1.00 87.25 79 ILE A N 1
ATOM 650 C CA . ILE A 1 79 ? -7.590 -9.284 6.024 1.00 87.25 79 ILE A CA 1
ATOM 651 C C . ILE A 1 79 ? -7.087 -9.801 7.375 1.00 87.25 79 ILE A C 1
ATOM 653 O O . ILE A 1 79 ? -7.855 -9.850 8.335 1.00 87.25 79 ILE A O 1
ATOM 657 N N . VAL A 1 80 ? -5.796 -10.129 7.486 1.00 88.94 80 VAL A N 1
ATOM 658 C CA . VAL A 1 80 ? -5.185 -10.581 8.747 1.00 88.94 80 VAL A CA 1
ATOM 659 C C . VAL A 1 80 ? -5.360 -9.524 9.836 1.00 88.94 80 VAL A C 1
ATOM 661 O O . VAL A 1 80 ? -5.767 -9.841 10.954 1.00 88.94 80 VAL A O 1
ATOM 664 N N . THR A 1 81 ? -5.129 -8.254 9.502 1.00 86.62 81 THR A N 1
ATOM 665 C CA . THR A 1 81 ? -5.306 -7.148 10.446 1.00 86.62 81 THR A CA 1
ATOM 666 C C . THR A 1 81 ? -6.760 -7.034 10.896 1.00 86.62 81 THR A C 1
ATOM 668 O O . THR A 1 81 ? -6.997 -6.879 12.092 1.00 86.62 81 THR A O 1
ATOM 671 N N . LEU A 1 82 ? -7.734 -7.155 9.984 1.00 86.69 82 LEU A N 1
ATOM 672 C CA . LEU A 1 82 ? -9.164 -7.134 10.312 1.00 86.69 82 LEU A CA 1
ATOM 673 C C . LEU A 1 82 ? -9.552 -8.293 11.239 1.00 86.69 82 LEU A C 1
ATOM 675 O O . LEU A 1 82 ? -10.291 -8.063 12.194 1.00 86.69 82 LEU A O 1
ATOM 679 N N . ILE A 1 83 ? -9.019 -9.498 11.012 1.00 86.56 83 ILE A N 1
ATOM 680 C CA . ILE A 1 83 ? -9.253 -10.667 11.873 1.00 86.56 83 ILE A CA 1
ATOM 681 C C . ILE A 1 83 ? -8.705 -10.416 13.280 1.00 86.56 83 ILE A C 1
ATOM 683 O O . ILE A 1 83 ? -9.437 -10.571 14.254 1.00 86.56 83 ILE A O 1
ATOM 687 N N . ILE A 1 84 ? -7.450 -9.973 13.407 1.00 86.62 84 ILE A N 1
ATOM 688 C CA . ILE A 1 84 ? -6.836 -9.659 14.710 1.00 86.62 84 ILE A CA 1
ATOM 689 C C . ILE A 1 84 ? -7.648 -8.582 15.437 1.00 86.62 84 ILE A C 1
ATOM 691 O O . ILE A 1 84 ? -7.982 -8.711 16.613 1.00 86.62 84 ILE A O 1
ATOM 695 N N . CYS A 1 85 ? -8.001 -7.525 14.715 1.00 84.62 85 CYS A N 1
ATOM 696 C CA . CYS A 1 85 ? -8.830 -6.437 15.205 1.00 84.62 85 CYS A CA 1
ATOM 697 C C . CYS A 1 85 ? -10.181 -6.955 15.735 1.00 84.62 85 CYS A C 1
ATOM 699 O O . CYS A 1 85 ? -10.595 -6.589 16.841 1.00 84.62 85 CYS A O 1
ATOM 701 N N . TYR A 1 86 ? -10.848 -7.823 14.973 1.00 84.31 86 TYR A N 1
ATOM 702 C CA . TYR A 1 86 ? -12.112 -8.445 15.358 1.00 84.31 86 TYR A CA 1
ATOM 703 C C . TYR A 1 86 ? -11.964 -9.345 16.590 1.00 84.31 86 TYR A C 1
ATOM 705 O O . TYR A 1 86 ? -12.801 -9.275 17.483 1.00 84.31 86 TYR A O 1
ATOM 713 N N . LEU A 1 87 ? -10.884 -10.123 16.701 1.00 85.44 87 LEU A N 1
ATOM 714 C CA . LEU A 1 87 ? -10.620 -10.953 17.882 1.00 85.44 87 LEU A CA 1
ATOM 715 C C . LEU A 1 87 ? -10.448 -10.119 19.161 1.00 85.44 87 LEU A C 1
ATOM 717 O O . LEU A 1 87 ? -10.908 -10.529 20.221 1.00 85.44 87 LEU A O 1
ATOM 721 N N . VAL A 1 88 ? -9.826 -8.938 19.0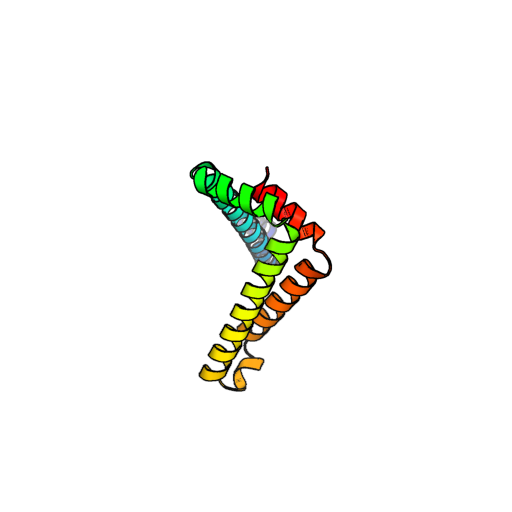71 1.00 84.44 88 VAL A N 1
ATOM 722 C CA . VAL A 1 88 ? -9.577 -8.076 20.242 1.00 84.44 88 VAL A CA 1
ATOM 723 C C . VAL A 1 88 ? -10.825 -7.304 20.688 1.00 84.44 88 VAL A C 1
ATOM 725 O O . VAL A 1 88 ? -11.040 -7.136 21.885 1.00 84.44 88 VAL A O 1
ATOM 728 N N . LYS A 1 89 ? -11.638 -6.788 19.756 1.00 80.25 89 LYS A N 1
ATOM 729 C CA . LYS A 1 89 ? -12.775 -5.892 20.078 1.00 80.25 89 LYS A CA 1
ATOM 730 C C . LYS A 1 89 ? -14.163 -6.480 19.798 1.00 80.25 89 LYS A C 1
ATOM 732 O O . LYS A 1 89 ? -15.169 -5.815 20.071 1.00 80.25 89 LYS A O 1
ATOM 737 N N . GLY A 1 90 ? -14.242 -7.689 19.248 1.00 78.75 90 GLY A N 1
ATOM 738 C CA . GLY A 1 90 ? -15.490 -8.319 18.821 1.00 78.75 90 GLY A CA 1
ATOM 739 C C . GLY A 1 90 ? -16.265 -7.479 17.798 1.00 78.75 90 GLY A C 1
ATOM 740 O O . GLY A 1 90 ? -15.706 -6.642 17.087 1.00 78.75 90 GLY A O 1
ATOM 741 N N . GLY A 1 91 ? -17.592 -7.646 17.766 1.00 74.19 91 GLY A N 1
ATOM 742 C CA . GLY A 1 91 ? -18.484 -6.944 16.830 1.00 74.19 91 GLY A CA 1
ATOM 743 C C . GLY A 1 91 ? -18.519 -5.414 16.972 1.00 74.19 91 GLY A C 1
ATOM 744 O O . GLY A 1 91 ? -18.915 -4.724 16.036 1.00 74.19 91 GLY A O 1
ATOM 745 N N . SER A 1 92 ? -18.038 -4.855 18.090 1.00 76.56 92 SER A N 1
ATOM 746 C CA . SER A 1 92 ? -17.957 -3.396 18.286 1.00 76.56 92 SER A CA 1
ATOM 747 C C . SER A 1 92 ? -16.983 -2.705 17.321 1.00 76.56 92 SER A C 1
ATOM 749 O O . SER A 1 92 ? -17.014 -1.482 17.164 1.00 76.56 92 SER A O 1
ATOM 751 N N . ILE A 1 93 ? -16.118 -3.475 16.650 1.00 78.50 93 ILE A N 1
ATOM 752 C CA . ILE A 1 93 ? -15.076 -2.920 15.796 1.00 78.50 93 ILE A CA 1
ATOM 753 C C . ILE A 1 93 ? -15.574 -2.336 14.477 1.00 78.50 93 ILE A C 1
ATOM 755 O O . ILE A 1 93 ? -14.902 -1.470 13.927 1.00 78.50 93 ILE A O 1
ATOM 759 N N . VAL A 1 94 ? -16.752 -2.741 13.998 1.00 74.25 94 VAL A N 1
ATOM 760 C CA . VAL A 1 94 ? -17.332 -2.214 12.749 1.00 74.25 94 VAL A CA 1
ATOM 761 C C . VAL A 1 94 ? -17.548 -0.696 12.841 1.00 74.25 94 VAL A C 1
ATOM 763 O O . VAL A 1 94 ? -17.367 0.029 11.867 1.00 74.25 94 VAL A O 1
ATOM 766 N N . ASN A 1 95 ? -17.822 -0.186 14.046 1.00 77.50 95 ASN A N 1
ATOM 767 C CA . ASN A 1 95 ? -17.968 1.249 14.300 1.00 77.50 95 ASN A CA 1
ATOM 768 C C . ASN A 1 95 ? -16.631 1.971 14.551 1.00 77.50 95 ASN A C 1
ATOM 770 O O . ASN A 1 95 ? -16.601 3.188 14.745 1.00 77.50 95 ASN A O 1
ATOM 774 N N . ASN A 1 96 ? -15.505 1.25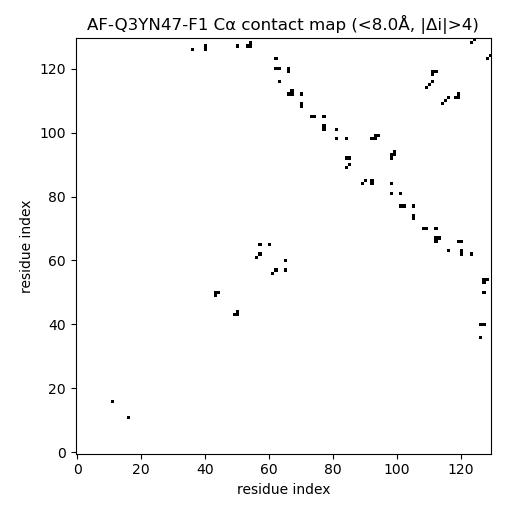5 14.563 1.00 82.50 96 ASN A N 1
ATOM 775 C CA . ASN A 1 96 ? -14.195 1.854 14.766 1.00 82.50 96 ASN A CA 1
ATOM 776 C C . ASN A 1 96 ? -13.692 2.491 13.462 1.00 82.50 96 ASN A C 1
ATOM 778 O O . ASN A 1 96 ? -13.578 1.835 12.429 1.00 82.50 96 ASN A O 1
ATOM 782 N N . LYS A 1 97 ? -13.294 3.766 13.532 1.00 82.12 97 LYS A N 1
ATOM 783 C CA . LYS A 1 97 ? -12.726 4.506 12.393 1.00 82.12 97 LYS A CA 1
ATOM 784 C C . LYS A 1 97 ? -11.551 3.768 11.742 1.00 82.12 97 LYS A C 1
ATOM 786 O O . LYS A 1 97 ? -11.461 3.758 10.522 1.00 82.12 97 LYS A O 1
ATOM 791 N N . LEU A 1 98 ? -10.686 3.125 12.534 1.00 78.75 98 LEU A N 1
ATOM 792 C CA . LEU A 1 98 ? -9.547 2.357 12.010 1.00 78.75 98 LEU A CA 1
ATOM 793 C C . LEU A 1 98 ? -9.981 1.182 11.129 1.00 78.75 98 LEU A C 1
ATOM 795 O O . LEU A 1 98 ? -9.375 0.955 10.089 1.00 78.75 98 LEU A O 1
ATOM 799 N N . PHE A 1 99 ? -11.044 0.475 11.512 1.00 83.12 99 PHE A N 1
ATOM 800 C CA . PHE A 1 99 ? -11.576 -0.652 10.747 1.00 83.12 99 PHE A CA 1
ATOM 801 C C . PHE A 1 99 ? -12.088 -0.191 9.379 1.00 83.12 99 PHE A C 1
ATOM 803 O O . PHE A 1 99 ? -11.690 -0.731 8.348 1.00 83.12 99 PHE A O 1
ATOM 810 N N . ASN A 1 100 ? -12.868 0.892 9.368 1.00 83.44 100 ASN A N 1
ATOM 811 C CA . ASN A 1 100 ? -13.361 1.491 8.129 1.00 83.44 100 ASN A CA 1
ATOM 812 C C . ASN A 1 100 ? -12.226 2.025 7.249 1.00 83.44 100 ASN A C 1
ATOM 814 O O . ASN A 1 100 ? -12.291 1.880 6.032 1.00 83.44 100 ASN A O 1
ATOM 818 N N . TYR A 1 101 ? -11.164 2.591 7.834 1.00 86.69 101 TYR A N 1
ATOM 819 C CA . TYR A 1 101 ? -9.997 3.024 7.063 1.00 86.69 101 TYR A CA 1
ATOM 820 C C . TYR A 1 101 ? -9.239 1.860 6.426 1.00 86.69 101 TYR A C 1
ATOM 822 O O . TYR A 1 101 ? -8.823 1.999 5.283 1.00 86.69 101 TYR A O 1
ATOM 830 N N . ILE A 1 102 ? -9.077 0.729 7.120 1.00 85.12 102 ILE A N 1
ATOM 831 C CA . ILE A 1 102 ? -8.408 -0.454 6.558 1.00 85.12 102 ILE A CA 1
ATOM 832 C C . ILE A 1 102 ? -9.213 -1.000 5.375 1.00 85.12 102 ILE A C 1
ATOM 834 O O . ILE A 1 102 ? -8.648 -1.216 4.307 1.00 85.12 102 ILE A O 1
ATOM 838 N N . ILE A 1 103 ? -10.532 -1.152 5.530 1.00 84.94 103 ILE A N 1
ATOM 839 C CA . ILE A 1 103 ? -11.407 -1.619 4.443 1.00 84.94 103 ILE A CA 1
ATOM 840 C C . ILE A 1 103 ? -11.358 -0.658 3.255 1.00 84.94 103 ILE A C 1
ATOM 842 O O . ILE A 1 103 ? -11.168 -1.095 2.121 1.00 84.94 103 ILE A O 1
ATOM 846 N N . LEU A 1 104 ? -11.490 0.648 3.507 1.00 87.81 104 LEU A N 1
ATOM 847 C CA . LEU A 1 104 ? -11.418 1.666 2.462 1.00 87.81 104 LEU A CA 1
ATOM 848 C C . LEU A 1 104 ? -10.061 1.629 1.750 1.00 87.81 104 LEU A C 1
ATOM 850 O O . LEU A 1 104 ? -10.013 1.723 0.530 1.00 87.81 104 LEU A O 1
ATOM 854 N N . PHE A 1 105 ? -8.967 1.467 2.494 1.00 87.00 105 PHE A N 1
ATOM 855 C CA . PHE A 1 105 ? -7.624 1.390 1.932 1.00 87.00 105 PHE A CA 1
ATOM 856 C C . PHE A 1 105 ? -7.456 0.162 1.032 1.00 87.00 105 PHE A C 1
ATOM 858 O O . PHE A 1 105 ? -7.013 0.310 -0.102 1.00 87.00 105 PHE A O 1
ATOM 865 N N . CYS A 1 106 ? -7.882 -1.021 1.486 1.00 85.62 106 CYS A N 1
ATOM 866 C CA . CYS A 1 106 ? -7.864 -2.232 0.663 1.00 85.62 106 CYS A CA 1
ATOM 867 C C . CYS A 1 106 ? -8.725 -2.080 -0.598 1.00 85.62 106 CYS A C 1
ATOM 869 O O . CYS A 1 106 ? -8.316 -2.511 -1.670 1.00 85.62 106 CYS A O 1
ATOM 871 N N . PHE A 1 107 ? -9.896 -1.447 -0.490 1.00 85.31 107 PHE A N 1
ATOM 872 C CA . PHE A 1 107 ? -10.764 -1.208 -1.641 1.00 85.31 107 PHE A CA 1
ATOM 873 C C . PHE A 1 107 ? -10.136 -0.240 -2.649 1.00 85.31 107 PHE A C 1
ATOM 875 O O . PHE A 1 107 ? -10.135 -0.513 -3.846 1.00 85.31 107 PHE A O 1
ATOM 882 N N . VAL A 1 108 ? -9.574 0.874 -2.173 1.00 86.19 108 VAL A N 1
ATOM 883 C CA . VAL A 1 108 ? -8.895 1.861 -3.022 1.00 86.19 108 VAL A CA 1
ATOM 884 C C . VAL A 1 108 ? -7.691 1.238 -3.722 1.00 86.19 108 VAL A C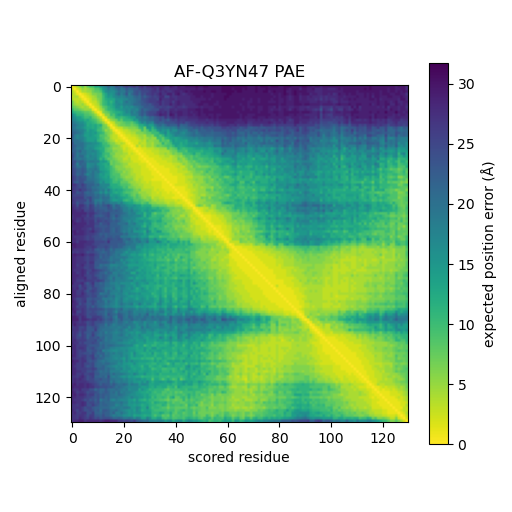 1
ATOM 886 O O . VAL A 1 108 ? -7.536 1.447 -4.922 1.00 86.19 108 VAL A O 1
ATOM 889 N N . ASP A 1 109 ? -6.876 0.452 -3.015 1.00 84.75 109 ASP A N 1
ATOM 890 C CA . ASP A 1 109 ? -5.735 -0.245 -3.616 1.00 84.75 109 ASP A CA 1
ATOM 891 C C . ASP A 1 109 ? -6.187 -1.200 -4.729 1.00 84.75 109 ASP A C 1
ATOM 893 O O . ASP A 1 109 ? -5.672 -1.141 -5.843 1.00 84.75 109 ASP A O 1
ATOM 897 N N . LEU A 1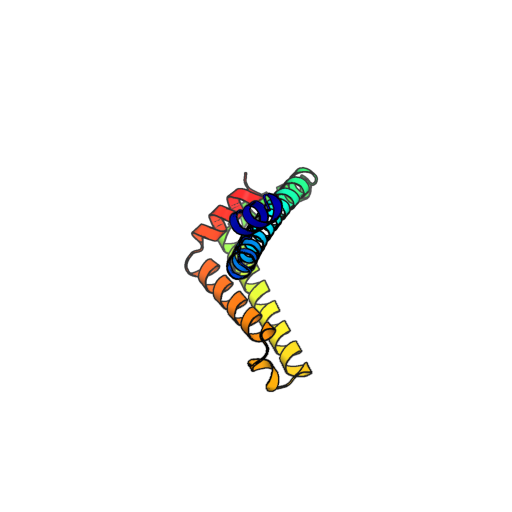 110 ? -7.231 -1.995 -4.480 1.00 82.69 110 LEU A N 1
ATOM 898 C CA . LEU A 1 110 ? -7.765 -2.942 -5.459 1.00 82.69 110 LEU A CA 1
ATOM 899 C C . LEU A 1 110 ? -8.326 -2.219 -6.694 1.00 82.69 110 LEU A C 1
ATOM 901 O O . LEU A 1 110 ? -8.001 -2.580 -7.824 1.00 82.69 110 LEU A O 1
ATOM 905 N N . VAL A 1 111 ? -9.109 -1.152 -6.506 1.00 83.00 111 VAL A N 1
ATOM 906 C CA . VAL A 1 111 ? -9.625 -0.348 -7.625 1.00 83.00 111 VAL A CA 1
ATOM 907 C C . VAL A 1 111 ? -8.478 0.265 -8.420 1.00 83.00 111 VAL A C 1
ATOM 909 O O . VAL A 1 111 ? -8.455 0.165 -9.642 1.00 83.00 111 VAL A O 1
ATOM 912 N N . LEU A 1 112 ? -7.499 0.879 -7.764 1.00 82.31 112 LEU A N 1
ATOM 913 C CA . LEU A 1 112 ? -6.418 1.544 -8.481 1.00 82.31 112 LEU A CA 1
ATOM 914 C C . LEU A 1 112 ? -5.498 0.553 -9.204 1.00 82.31 112 LEU A C 1
ATOM 916 O O . LEU A 1 112 ? -5.086 0.836 -10.322 1.00 82.31 112 LEU A O 1
ATOM 920 N N . VAL A 1 113 ? -5.200 -0.608 -8.620 1.00 84.00 113 VAL A N 1
ATOM 921 C CA . VAL A 1 113 ? -4.296 -1.595 -9.232 1.00 84.00 113 VAL A CA 1
ATOM 922 C C . VAL A 1 113 ? -4.979 -2.393 -10.345 1.00 84.00 113 VAL A C 1
ATOM 924 O O . VAL A 1 113 ? -4.329 -2.715 -11.339 1.00 84.00 113 VAL A O 1
ATOM 927 N N . TYR A 1 114 ? -6.274 -2.702 -10.219 1.00 79.50 114 TYR A N 1
ATOM 928 C CA . TYR A 1 114 ? -6.985 -3.536 -11.196 1.00 79.50 114 TYR A CA 1
ATOM 929 C C . TYR A 1 114 ? -7.806 -2.746 -12.222 1.00 79.50 114 TYR A C 1
ATOM 931 O O . TYR A 1 114 ? -7.948 -3.217 -13.347 1.00 79.50 114 TYR A O 1
ATOM 939 N N . VAL A 1 115 ? -8.332 -1.566 -11.872 1.00 81.06 115 VAL A N 1
ATOM 940 C CA . VAL A 1 115 ? -9.135 -0.724 -12.784 1.00 81.06 115 VAL A CA 1
ATOM 941 C C . VAL A 1 115 ? -8.278 0.346 -13.461 1.00 81.06 115 VAL A C 1
ATOM 943 O O . VAL A 1 115 ? -8.462 0.602 -14.646 1.00 81.06 115 VAL A O 1
ATOM 946 N N . PHE A 1 116 ? -7.316 0.939 -12.744 1.00 81.38 116 PHE A N 1
ATOM 947 C CA . PHE A 1 116 ? -6.441 2.000 -13.268 1.00 81.38 116 PHE A CA 1
ATOM 948 C C . PHE A 1 116 ? -4.938 1.670 -13.142 1.00 81.38 116 PHE A C 1
ATOM 950 O O . PHE A 1 116 ? -4.170 2.482 -12.607 1.00 81.38 116 PHE A O 1
ATOM 957 N N . PRO A 1 117 ? -4.477 0.509 -13.655 1.00 78.69 117 PRO A N 1
ATOM 958 C CA . PRO A 1 117 ? -3.094 0.049 -13.479 1.00 78.69 117 PRO A CA 1
ATOM 959 C C . PRO A 1 117 ? -2.054 1.046 -14.010 1.00 78.69 117 PRO A C 1
ATOM 961 O O . PRO A 1 117 ? -0.945 1.142 -13.483 1.00 78.69 117 PRO A O 1
ATOM 964 N N . GLU A 1 118 ? -2.417 1.833 -15.023 1.00 77.81 118 GLU A N 1
ATOM 965 C CA . GLU A 1 118 ? -1.576 2.849 -15.661 1.00 77.81 118 GLU A CA 1
ATOM 966 C C . GLU A 1 118 ? -1.027 3.884 -14.669 1.00 77.81 118 GLU A C 1
ATOM 968 O O . GLU A 1 118 ? 0.141 4.270 -14.765 1.00 77.81 118 GLU A O 1
ATOM 973 N N . ILE A 1 119 ? -1.828 4.289 -13.676 1.00 78.25 119 ILE A N 1
ATOM 974 C CA . ILE A 1 119 ? -1.429 5.280 -12.667 1.00 78.25 119 ILE A CA 1
ATOM 975 C C . ILE A 1 119 ? -0.278 4.725 -11.823 1.00 78.25 119 ILE A C 1
ATOM 977 O O . ILE A 1 119 ? 0.756 5.378 -11.662 1.00 78.25 119 ILE A O 1
ATOM 981 N N . TYR A 1 120 ? -0.417 3.494 -11.329 1.00 75.50 120 TYR A N 1
ATOM 982 C CA . TYR A 1 120 ? 0.627 2.844 -10.539 1.00 75.50 120 TYR A CA 1
ATOM 983 C C . TYR A 1 120 ? 1.864 2.521 -11.375 1.00 75.50 120 TYR A C 1
ATOM 985 O O . TYR A 1 120 ? 2.979 2.703 -10.891 1.00 75.50 120 TYR A O 1
ATOM 993 N N . ILE A 1 121 ? 1.696 2.096 -12.630 1.00 77.69 121 ILE A N 1
ATOM 994 C CA . ILE A 1 121 ? 2.825 1.858 -13.538 1.00 77.69 121 ILE A CA 1
ATOM 995 C C . ILE A 1 121 ? 3.607 3.157 -13.758 1.00 77.69 121 ILE A C 1
ATOM 997 O O . ILE A 1 121 ? 4.836 3.144 -13.701 1.00 77.69 121 ILE A O 1
ATOM 1001 N N . SER A 1 122 ? 2.923 4.285 -13.963 1.00 78.75 122 SER A N 1
ATOM 1002 C CA . SER A 1 122 ? 3.570 5.589 -14.141 1.00 78.75 122 SER A CA 1
ATOM 1003 C C . SER A 1 122 ? 4.324 6.033 -12.884 1.00 78.75 122 SER A C 1
ATOM 1005 O O . SER A 1 122 ? 5.456 6.511 -12.978 1.00 78.75 122 SER A O 1
ATOM 1007 N N . ILE A 1 123 ? 3.736 5.844 -11.699 1.00 76.25 123 ILE A N 1
ATOM 1008 C CA . ILE A 1 123 ? 4.386 6.157 -10.418 1.00 76.25 123 ILE A CA 1
ATOM 1009 C C . ILE A 1 123 ? 5.604 5.250 -10.198 1.00 76.25 123 ILE A C 1
ATOM 1011 O O . ILE A 1 123 ? 6.686 5.741 -9.883 1.00 76.25 123 ILE A O 1
ATOM 1015 N N . ALA A 1 124 ? 5.461 3.940 -10.414 1.00 74.19 124 ALA A N 1
ATOM 1016 C CA . ALA A 1 124 ? 6.548 2.978 -10.272 1.00 74.19 124 ALA A CA 1
ATOM 1017 C C . ALA A 1 124 ? 7.705 3.296 -11.230 1.00 74.19 124 ALA A C 1
ATOM 1019 O O . ALA A 1 124 ? 8.857 3.332 -10.803 1.00 74.19 124 ALA A O 1
ATOM 1020 N N . LYS A 1 125 ? 7.412 3.627 -12.494 1.00 74.81 125 LYS A N 1
ATOM 1021 C CA . LYS A 1 125 ? 8.426 4.090 -13.451 1.00 74.81 125 LYS A CA 1
ATOM 1022 C C . LYS A 1 125 ? 9.129 5.358 -12.967 1.00 74.81 125 LYS A C 1
ATOM 1024 O O . LYS A 1 125 ? 10.353 5.418 -12.996 1.00 74.81 125 LYS A O 1
ATOM 1029 N N . SER A 1 126 ? 8.381 6.337 -12.459 1.00 75.75 126 SER A N 1
ATOM 1030 C CA . SER A 1 126 ? 8.955 7.583 -11.937 1.00 75.75 126 SER A CA 1
ATOM 1031 C C . SER A 1 126 ? 9.865 7.379 -10.721 1.00 75.75 126 SER A C 1
ATOM 1033 O O . SER A 1 126 ? 10.761 8.195 -10.506 1.00 75.75 126 SER A O 1
ATOM 1035 N N . ILE A 1 127 ? 9.618 6.356 -9.901 1.00 70.25 127 ILE A N 1
ATOM 1036 C CA . ILE A 1 127 ? 10.380 6.101 -8.670 1.00 70.25 127 ILE A CA 1
ATOM 1037 C C . ILE A 1 127 ? 11.578 5.188 -8.938 1.00 70.25 127 ILE A C 1
ATOM 1039 O O . ILE A 1 127 ? 12.671 5.461 -8.446 1.00 70.25 127 ILE A O 1
ATOM 1043 N N . PHE A 1 128 ? 11.375 4.112 -9.700 1.00 67.31 128 PHE A N 1
ATOM 1044 C CA . PHE A 1 128 ? 12.342 3.019 -9.827 1.00 67.31 128 PHE A CA 1
ATOM 1045 C C . PHE A 1 128 ? 13.090 2.997 -11.166 1.00 67.31 128 PHE A C 1
ATOM 1047 O O . PHE A 1 128 ? 14.176 2.429 -11.231 1.00 67.31 128 PHE A O 1
ATOM 1054 N N . MET A 1 129 ? 12.538 3.600 -12.224 1.00 65.06 129 MET A N 1
ATOM 1055 C CA . MET A 1 129 ? 13.091 3.533 -13.588 1.00 65.06 129 MET A CA 1
ATOM 1056 C C . MET A 1 129 ? 13.551 4.894 -14.142 1.00 65.06 129 MET A C 1
ATOM 1058 O O . MET A 1 129 ? 13.962 4.955 -15.298 1.00 65.06 129 MET A O 1
ATOM 1062 N N . SER A 1 130 ? 13.490 5.973 -13.348 1.00 57.28 130 SER A N 1
ATOM 1063 C CA . SER A 1 130 ? 13.951 7.320 -13.734 1.00 57.28 130 SER A CA 1
ATOM 1064 C C . SER A 1 130 ? 15.347 7.666 -13.243 1.00 57.28 130 SER A C 1
ATOM 1066 O O . SER A 1 130 ? 15.678 7.369 -12.072 1.00 57.28 130 SER A O 1
#

Secondary structure (DSSP, 8-state):
-HHHHHHHHH---HHHHHHHHHHHHHHHHHHHHHHHHHHHHHHHHH-HHHHHHHHHHHHHH-HHHHHHHHHHHHHHHHHHHHHHHHHHHGGGGGG-HHHHHHHHHHHHHHHHHHT-HHHHHHHHHHHH--

Sequence 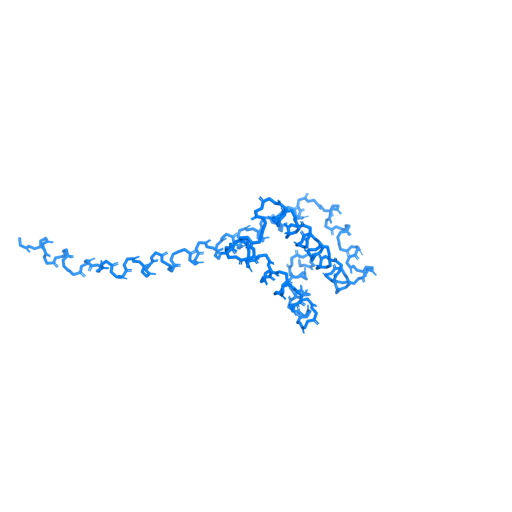(130 aa):
MLSERLKKKYFIGEENKDSLLLIGKRILKAIFIVLFVKGLRVFLIKNENIKNDIHYFISEVGVEKVLKFISLQFMFLGIVTLIICYLVKGGSIVNNKLFNYIILFCFVDLVLVYVFPEIYISIAKSIFMS

Radius of gyration: 22.43 Å; Cα contacts (8 Å, |Δi|>4): 51; chains: 1; bounding box: 42×65×37 Å